Protein AF-A0A6V7JAL9-F1 (afdb_monomer)

Foldseek 3Di:
DDDDDDPDPPPPPDPCPVALQVLLQVVCVVVVWDGKDKDWPDWDDDPVQIKTWIWIDTDPDIFIAMDPDPVRRVRRNSNVVSVVVVCVVPVPDDDDD

Organism: NCBI:txid1563983

Mean predicted aligned error: 10.1 Å

pLDDT: mean 79.7, std 18.12, range [42.16, 96.0]

Secondary structure (DSSP, 8-state):
-----------------S-HHHHHHHHHHHTTPPPPEEEEEEEES-TTS-EEEEEEEETTEEEEEEESSHHHHHHHHHHHHHHHHHHTT-TT-----

Radius of gyration: 15.62 Å; Cα contacts (8 Å, |Δi|>4): 135; chains: 1; bounding box: 37×25×46 Å

Solvent-accessible surface area (backbone atoms only — not comparable to full-atom values): 5775 Å² total; per-residue (Å²): 136,86,83,82,80,84,79,76,80,78,68,72,88,66,74,82,60,92,48,29,54,56,55,35,45,52,50,24,56,77,68,74,44,64,72,73,42,76,45,80,79,49,74,48,72,51,94,91,59,33,35,23,35,20,36,26,36,41,91,91,50,73,29,77,8,57,26,81,37,67,68,48,2,45,41,42,6,25,39,54,38,40,50,52,53,46,46,73,71,43,81,84,64,89,79,92,130

InterPro domains:
  IPR014720 Double-stranded RNA-binding domain [PF00035] (20-85)
  IPR014720 Double-stranded RNA-binding domain [PS50137] (19-87)
  IPR014720 Double-stranded RNA-binding domain [SM00358] (20-86)
  IPR051247 RISC Loading Complex Component [PTHR46205] (9-87)

Structure (mmCIF, N/CA/C/O backbone):
data_AF-A0A6V7JAL9-F1
#
_entry.id   AF-A0A6V7JAL9-F1
#
loop_
_atom_site.group_PDB
_atom_site.id
_atom_site.type_symbol
_atom_site.label_atom_id
_atom_site.label_alt_id
_atom_site.label_comp_id
_atom_site.label_asym_id
_atom_site.label_entity_id
_atom_site.label_seq_id
_atom_site.pdbx_PDB_ins_code
_atom_site.Cartn_x
_atom_site.Cartn_y
_atom_site.Cartn_z
_atom_site.occupancy
_atom_site.B_iso_or_equiv
_atom_site.auth_seq_id
_atom_site.auth_comp_id
_atom_site.auth_asym_id
_atom_site.auth_atom_id
_atom_site.pdbx_PDB_model_num
ATOM 1 N N . THR A 1 1 ? -21.153 -12.995 32.610 1.00 42.66 1 THR A N 1
ATOM 2 C CA . THR A 1 1 ? -20.847 -13.729 31.363 1.00 42.66 1 THR A CA 1
ATOM 3 C C . THR A 1 1 ? -19.337 -13.768 31.204 1.00 42.66 1 THR A C 1
ATOM 5 O O . THR A 1 1 ? -18.755 -12.710 30.998 1.00 42.66 1 THR A O 1
ATOM 8 N N . PRO A 1 2 ? -18.662 -14.906 31.445 1.00 52.12 2 PRO A N 1
ATOM 9 C CA . PRO A 1 2 ? -17.205 -14.926 31.465 1.00 52.12 2 PRO A CA 1
ATOM 10 C C . PRO A 1 2 ? -16.615 -15.182 30.069 1.00 52.12 2 PRO A C 1
ATOM 12 O O . PRO A 1 2 ? -17.061 -16.083 29.369 1.00 52.12 2 PRO A O 1
ATOM 15 N N . ASN A 1 3 ? -15.569 -14.410 29.760 1.00 43.38 3 ASN A N 1
ATOM 16 C CA . ASN A 1 3 ? -14.472 -14.675 28.821 1.00 43.38 3 ASN A CA 1
ATOM 17 C C . ASN A 1 3 ? -14.790 -14.823 27.322 1.00 43.38 3 ASN A C 1
ATOM 19 O O . ASN A 1 3 ? -15.164 -15.891 26.848 1.00 43.38 3 ASN A O 1
ATOM 23 N N . MET A 1 4 ? -14.487 -13.768 26.557 1.00 51.50 4 MET A N 1
ATOM 24 C CA . MET A 1 4 ? -14.072 -13.907 25.158 1.00 51.50 4 MET A CA 1
ATOM 25 C C . MET A 1 4 ? -12.544 -14.063 25.114 1.00 51.50 4 MET A C 1
ATOM 27 O O . MET A 1 4 ? -11.858 -13.356 25.854 1.00 51.50 4 MET A O 1
ATOM 31 N N . PRO A 1 5 ? -12.012 -14.996 24.307 1.00 47.88 5 PRO A N 1
ATOM 32 C CA . PRO A 1 5 ? -10.586 -15.276 24.256 1.00 47.88 5 PRO A CA 1
ATOM 33 C C . PRO A 1 5 ? -9.820 -14.099 23.644 1.00 47.88 5 PRO A C 1
ATOM 35 O O . PRO A 1 5 ? -10.260 -13.492 22.668 1.00 47.88 5 PRO A O 1
ATOM 38 N N . ASP A 1 6 ? -8.667 -13.819 24.244 1.00 46.06 6 ASP A N 1
ATOM 39 C CA . ASP A 1 6 ? -7.608 -12.948 23.746 1.00 46.06 6 ASP A CA 1
ATOM 40 C C . ASP A 1 6 ? -7.271 -13.350 22.300 1.00 46.06 6 ASP A C 1
ATOM 42 O O . ASP A 1 6 ? -6.664 -14.395 22.051 1.00 46.06 6 ASP A O 1
ATOM 46 N N . VAL A 1 7 ? -7.748 -12.572 21.321 1.00 51.72 7 VAL A N 1
ATOM 47 C CA . VAL A 1 7 ? -7.347 -12.749 19.923 1.00 51.72 7 VAL A CA 1
ATOM 48 C C . VAL A 1 7 ? -5.917 -12.249 19.819 1.00 51.72 7 VAL A C 1
ATOM 50 O O . VAL A 1 7 ? -5.642 -11.059 19.648 1.00 51.72 7 VAL A O 1
ATOM 53 N N . GLN A 1 8 ? -5.028 -13.227 19.964 1.00 44.25 8 GLN A N 1
ATOM 54 C CA . GLN A 1 8 ? -3.603 -13.193 19.703 1.00 44.25 8 GLN A CA 1
ATOM 55 C C . GLN A 1 8 ? -3.315 -12.287 18.505 1.00 44.25 8 GLN A C 1
ATOM 57 O O . GLN A 1 8 ? -3.482 -12.659 17.342 1.00 44.25 8 GLN A O 1
ATOM 62 N N . SER A 1 9 ? -2.848 -11.075 18.793 1.00 42.16 9 SER A N 1
ATOM 63 C CA . SER A 1 9 ? -2.183 -10.240 17.803 1.00 42.16 9 SER A CA 1
ATOM 64 C C . SER A 1 9 ? -0.800 -10.833 17.557 1.00 42.16 9 SER A C 1
ATOM 66 O O . SER A 1 9 ? 0.206 -10.299 18.010 1.00 42.16 9 SER A O 1
ATOM 68 N N . ASN A 1 10 ? -0.766 -11.951 16.829 1.00 46.75 10 ASN A N 1
ATOM 69 C CA . ASN A 1 10 ? 0.438 -12.514 16.236 1.00 46.75 10 ASN A CA 1
ATOM 70 C C . ASN A 1 10 ? 0.842 -11.625 15.047 1.00 46.75 10 ASN A C 1
ATOM 72 O O . ASN A 1 10 ? 0.719 -11.998 13.883 1.00 46.75 10 ASN A O 1
ATOM 76 N N . TYR A 1 11 ? 1.234 -10.384 15.336 1.00 49.28 11 TYR A N 1
ATOM 77 C CA . TYR A 1 11 ? 1.982 -9.577 14.385 1.00 49.28 11 TYR A CA 1
ATOM 78 C C . TYR A 1 11 ? 3.406 -10.095 14.472 1.00 49.28 11 TYR A C 1
ATOM 80 O O . TYR A 1 11 ? 4.149 -9.690 15.363 1.00 49.28 11 TYR A O 1
ATOM 88 N N . GLY A 1 12 ? 3.739 -11.033 13.580 1.00 43.75 12 GLY A N 1
ATOM 89 C CA . GLY A 1 12 ? 5.117 -11.433 13.347 1.00 43.75 12 GLY A CA 1
ATOM 90 C C . GLY A 1 12 ? 5.992 -10.187 13.306 1.00 43.75 12 GLY A C 1
ATOM 91 O O . GLY A 1 12 ? 5.607 -9.172 12.714 1.00 43.75 12 GLY A O 1
ATOM 92 N N . GLU A 1 13 ? 7.106 -10.253 14.026 1.00 47.81 13 GLU A N 1
ATOM 93 C CA . GLU A 1 13 ? 8.139 -9.229 14.120 1.00 47.81 13 GLU A CA 1
ATOM 94 C C . GLU A 1 13 ? 8.755 -8.986 12.740 1.00 47.81 13 GLU A C 1
ATOM 96 O O . GLU A 1 13 ? 9.863 -9.401 12.416 1.00 47.81 13 GLU A O 1
ATOM 101 N N . GLU A 1 14 ? 8.001 -8.323 11.874 1.00 52.06 14 GLU A N 1
ATOM 102 C CA . GLU A 1 14 ? 8.454 -7.988 10.546 1.00 52.06 14 GLU A CA 1
ATOM 103 C C . GLU A 1 14 ? 9.346 -6.760 10.686 1.00 52.06 14 GLU A C 1
ATOM 105 O O . GLU A 1 14 ? 8.875 -5.682 11.072 1.00 52.06 14 GLU A O 1
ATOM 110 N N . LYS A 1 15 ? 10.653 -6.979 10.455 1.00 50.25 15 LYS A N 1
ATOM 111 C CA . LYS A 1 15 ? 11.738 -5.985 10.455 1.00 50.25 15 LYS A CA 1
ATOM 112 C C . LYS A 1 15 ? 11.175 -4.598 10.193 1.00 50.25 15 LYS A C 1
ATOM 114 O O . LYS A 1 15 ? 10.602 -4.366 9.132 1.00 50.25 15 LYS A O 1
ATOM 119 N N . ILE A 1 16 ? 11.341 -3.686 11.153 1.00 55.34 16 ILE A N 1
ATOM 120 C CA . ILE A 1 16 ? 10.837 -2.313 11.068 1.00 55.34 16 ILE A CA 1
ATOM 121 C C . ILE A 1 16 ? 11.478 -1.642 9.848 1.00 55.34 16 ILE A C 1
ATOM 123 O O . ILE A 1 16 ? 12.529 -1.007 9.937 1.00 55.34 16 ILE A O 1
ATOM 127 N N . ILE A 1 17 ? 10.837 -1.762 8.686 1.00 59.50 17 ILE A N 1
ATOM 128 C CA . ILE A 1 17 ? 11.144 -0.923 7.545 1.00 59.50 17 ILE A CA 1
ATOM 129 C C . ILE A 1 17 ? 10.715 0.464 8.008 1.00 59.50 17 ILE A C 1
ATOM 131 O O . ILE A 1 17 ? 9.532 0.730 8.229 1.00 59.50 17 ILE A O 1
ATOM 135 N N . ASN A 1 18 ? 11.682 1.354 8.233 1.00 69.81 18 ASN A N 1
ATOM 136 C CA . ASN A 1 18 ? 11.398 2.699 8.738 1.00 69.81 18 ASN A CA 1
ATOM 137 C C . ASN A 1 18 ? 10.426 3.454 7.802 1.00 69.81 18 ASN A C 1
ATOM 139 O O . ASN A 1 18 ? 9.683 4.333 8.243 1.00 69.81 18 ASN A O 1
ATOM 143 N N . ASN A 1 19 ? 10.364 3.059 6.520 1.00 86.12 19 ASN A N 1
ATOM 144 C CA . ASN A 1 19 ? 9.451 3.614 5.526 1.00 86.12 19 ASN A CA 1
ATOM 145 C C . ASN A 1 19 ? 9.099 2.634 4.374 1.00 86.12 19 ASN A C 1
ATOM 147 O O . ASN A 1 19 ? 9.587 2.814 3.259 1.00 86.12 19 ASN A O 1
ATOM 151 N N . PRO A 1 20 ? 8.212 1.637 4.566 1.00 86.88 20 PRO A N 1
ATOM 152 C CA . PRO A 1 20 ? 7.897 0.662 3.514 1.00 86.88 20 PRO A CA 1
ATOM 153 C C . PRO A 1 20 ? 7.155 1.288 2.331 1.00 86.88 20 PRO A C 1
ATOM 155 O O . PRO A 1 20 ? 7.228 0.786 1.217 1.00 86.88 20 PRO A O 1
ATOM 158 N N . ILE A 1 21 ? 6.471 2.417 2.549 1.00 89.94 21 ILE A N 1
ATOM 159 C CA . ILE A 1 21 ? 5.816 3.170 1.474 1.00 89.94 21 ILE A CA 1
ATOM 160 C C . ILE A 1 21 ? 6.872 3.779 0.543 1.00 89.94 21 ILE A C 1
ATOM 162 O O . ILE A 1 21 ? 6.746 3.651 -0.672 1.00 89.94 21 ILE A O 1
ATOM 166 N N . GLY A 1 22 ? 7.906 4.412 1.108 1.00 92.00 22 GLY A N 1
ATOM 167 C CA . GLY A 1 22 ? 9.020 4.965 0.335 1.00 92.00 22 GLY A CA 1
ATOM 168 C C . GLY A 1 22 ? 9.818 3.878 -0.375 1.00 92.00 22 GLY A C 1
ATOM 169 O O . GLY A 1 22 ? 10.002 3.966 -1.582 1.00 92.00 22 GLY A O 1
ATOM 170 N N . SER A 1 23 ? 10.182 2.804 0.332 1.00 90.88 23 SER A N 1
ATOM 171 C CA . SER A 1 23 ? 10.920 1.680 -0.261 1.00 90.88 23 SER A CA 1
ATOM 172 C C . SER A 1 23 ? 10.158 1.017 -1.415 1.00 90.88 23 SER A C 1
ATOM 174 O O . SER A 1 23 ? 10.756 0.677 -2.435 1.00 90.88 23 SER A O 1
ATOM 176 N N . LEU A 1 24 ? 8.831 0.875 -1.299 1.00 91.12 24 LEU A N 1
ATOM 177 C CA . LEU A 1 24 ? 7.982 0.404 -2.397 1.00 91.12 24 LEU A CA 1
ATOM 178 C C . LEU A 1 24 ? 7.975 1.361 -3.583 1.00 91.12 24 LEU A C 1
ATOM 180 O O . LEU A 1 24 ? 8.075 0.921 -4.728 1.00 91.12 24 LEU A O 1
ATOM 184 N N . GLN A 1 25 ? 7.861 2.660 -3.324 1.00 92.62 25 GLN A N 1
ATOM 185 C CA . GLN A 1 25 ? 7.863 3.662 -4.378 1.00 92.62 25 GLN A CA 1
ATOM 186 C C . GLN A 1 25 ? 9.200 3.689 -5.129 1.00 92.62 25 GLN A C 1
ATOM 188 O O . GLN A 1 25 ? 9.196 3.646 -6.357 1.00 92.62 25 GLN A O 1
ATOM 193 N N . GLU A 1 26 ? 10.324 3.699 -4.414 1.00 92.25 26 GLU A N 1
ATOM 194 C CA . GLU A 1 26 ? 11.668 3.662 -4.999 1.00 92.25 26 GLU A CA 1
ATOM 195 C C . GLU A 1 26 ? 11.887 2.402 -5.838 1.00 92.25 26 GLU A C 1
ATOM 197 O O . GLU A 1 26 ? 12.372 2.495 -6.963 1.00 92.25 26 GLU A O 1
ATOM 202 N N . MET A 1 27 ? 11.459 1.235 -5.345 1.00 89.62 27 MET A N 1
ATOM 203 C CA . MET A 1 27 ? 11.508 -0.011 -6.111 1.00 89.62 27 MET A CA 1
ATOM 204 C C . MET A 1 27 ? 10.714 0.092 -7.414 1.00 89.62 27 MET A C 1
ATOM 206 O O . MET A 1 27 ? 11.225 -0.281 -8.471 1.00 89.62 27 MET A O 1
ATOM 210 N N . CYS A 1 28 ? 9.478 0.600 -7.354 1.00 91.88 28 CYS A N 1
ATOM 211 C CA . CYS A 1 28 ? 8.651 0.760 -8.547 1.00 91.88 28 CYS A CA 1
ATOM 212 C C . CYS A 1 28 ? 9.322 1.709 -9.548 1.00 91.88 28 CYS A C 1
ATOM 214 O O . CYS A 1 28 ? 9.393 1.398 -10.732 1.00 91.88 28 CYS A O 1
ATOM 216 N N . MET A 1 29 ? 9.874 2.828 -9.072 1.00 92.94 29 MET A N 1
ATOM 217 C CA . MET A 1 29 ? 10.581 3.793 -9.915 1.00 92.94 29 MET A CA 1
ATOM 218 C C . MET A 1 29 ? 11.838 3.191 -10.553 1.00 92.94 29 MET A C 1
ATOM 220 O O . MET A 1 29 ? 12.011 3.291 -11.763 1.00 92.94 29 MET A O 1
ATOM 224 N N . SER A 1 30 ? 12.683 2.520 -9.766 1.00 91.62 30 SER A N 1
ATOM 225 C CA . SER A 1 30 ? 13.919 1.884 -10.238 1.00 91.62 30 SER A CA 1
ATOM 226 C C . SER A 1 30 ? 13.653 0.812 -11.301 1.00 91.62 30 SER A C 1
ATOM 228 O O . SER A 1 30 ? 14.405 0.685 -12.266 1.00 91.62 30 SER A O 1
ATOM 230 N N . ARG A 1 31 ? 12.541 0.079 -11.172 1.00 89.06 31 ARG A N 1
ATOM 231 C CA . ARG A 1 31 ? 12.131 -0.980 -12.105 1.00 89.06 31 ARG A CA 1
ATOM 232 C C . ARG A 1 31 ? 11.252 -0.487 -13.261 1.00 89.06 31 ARG A C 1
ATOM 234 O O . ARG A 1 31 ? 10.789 -1.309 -14.046 1.00 89.06 31 ARG A O 1
ATOM 241 N N . HIS A 1 32 ? 11.029 0.825 -13.389 1.00 92.44 32 HIS A N 1
ATOM 242 C CA . HIS A 1 32 ? 10.130 1.430 -14.386 1.00 92.44 32 HIS A CA 1
ATOM 243 C C . HIS A 1 32 ? 8.692 0.878 -14.330 1.00 92.44 32 HIS A C 1
ATOM 245 O O . HIS A 1 32 ? 8.001 0.750 -15.341 1.00 92.44 32 HIS A O 1
ATOM 251 N N . TRP A 1 33 ? 8.234 0.531 -13.132 1.00 92.81 33 TRP A N 1
ATOM 252 C CA . TRP A 1 33 ? 6.886 0.049 -12.871 1.00 92.81 33 TRP A CA 1
ATOM 253 C C . TRP A 1 33 ? 5.924 1.203 -12.571 1.00 92.81 33 TRP A C 1
ATOM 255 O O . TRP A 1 33 ? 6.341 2.267 -12.103 1.00 92.81 33 TRP A O 1
ATOM 265 N N . PRO A 1 34 ? 4.613 1.007 -12.803 1.00 93.50 34 PRO A N 1
ATOM 266 C CA . PRO A 1 34 ? 3.612 1.976 -12.396 1.00 93.50 34 PRO A CA 1
ATOM 267 C C . PRO A 1 34 ? 3.650 2.190 -10.874 1.00 93.50 34 PRO A C 1
ATOM 269 O O . PRO A 1 34 ? 3.914 1.249 -10.119 1.00 93.50 34 PRO A O 1
ATOM 272 N N . PRO A 1 35 ? 3.345 3.410 -10.405 1.00 91.25 35 PRO A N 1
ATOM 273 C CA . PRO A 1 35 ? 3.371 3.722 -8.984 1.00 91.25 35 PRO A CA 1
ATOM 274 C C . PRO A 1 35 ? 2.322 2.908 -8.203 1.00 91.25 35 PRO A C 1
ATOM 276 O O . PRO A 1 35 ? 1.238 2.630 -8.733 1.00 91.25 35 PRO A O 1
ATOM 279 N N . PRO A 1 36 ? 2.595 2.575 -6.926 1.00 93.81 36 PRO A N 1
ATOM 280 C CA . PRO A 1 36 ? 1.665 1.833 -6.083 1.00 93.81 36 PRO A CA 1
ATOM 281 C C . PRO A 1 36 ? 0.374 2.613 -5.844 1.00 93.81 36 PRO A C 1
ATOM 283 O O . PRO A 1 36 ? 0.382 3.733 -5.326 1.00 93.81 36 PRO A O 1
ATOM 286 N N . LYS A 1 37 ? -0.758 1.992 -6.182 1.00 94.94 37 LYS A N 1
ATOM 287 C CA . LYS A 1 37 ? -2.095 2.533 -5.918 1.00 94.94 37 LYS A CA 1
ATOM 288 C C . LYS A 1 37 ? -2.609 2.005 -4.591 1.00 94.94 37 LYS A C 1
ATOM 290 O O . LYS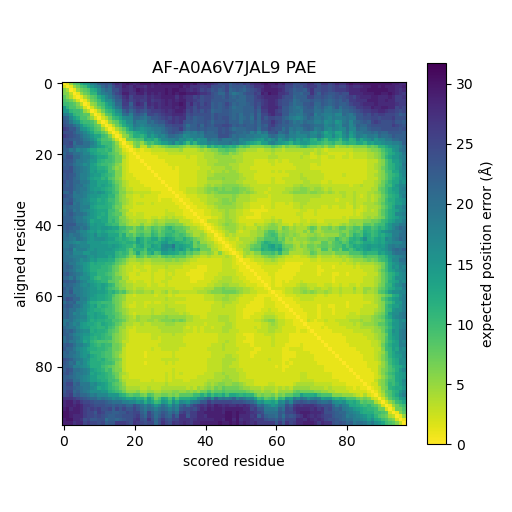 A 1 37 ? -2.545 0.806 -4.340 1.00 94.94 37 LYS A O 1
ATOM 295 N N . TYR A 1 38 ? -3.136 2.899 -3.760 1.00 94.06 38 TYR A N 1
ATOM 296 C CA . TY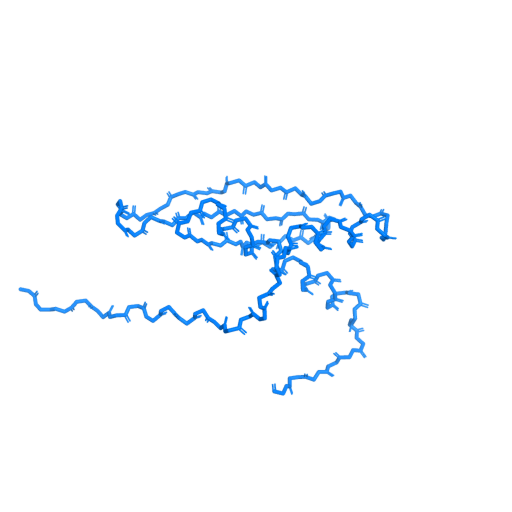R A 1 38 ? -3.717 2.543 -2.470 1.00 94.06 38 TYR A CA 1
ATOM 297 C C . TYR A 1 38 ? -5.205 2.854 -2.466 1.00 94.06 38 TYR A C 1
ATOM 299 O O . TYR A 1 38 ? -5.592 4.002 -2.684 1.00 94.06 38 TYR A O 1
ATOM 307 N N . THR A 1 39 ? -6.016 1.852 -2.157 1.00 94.81 39 THR A N 1
ATOM 308 C CA . THR A 1 39 ? -7.472 1.973 -2.090 1.00 94.81 39 THR A CA 1
ATOM 309 C C . THR A 1 39 ? -7.952 1.513 -0.726 1.00 94.81 39 THR A C 1
ATOM 311 O O . THR A 1 39 ? -7.468 0.522 -0.186 1.00 94.81 39 THR A O 1
ATOM 314 N N . MET A 1 40 ? -8.891 2.249 -0.142 1.00 92.50 40 MET A N 1
ATOM 315 C CA . MET A 1 40 ? -9.514 1.867 1.117 1.00 92.50 40 MET A CA 1
ATOM 316 C C . MET A 1 40 ? -10.671 0.919 0.830 1.00 92.50 40 MET A C 1
ATOM 318 O O . MET A 1 40 ? -11.629 1.326 0.183 1.00 92.50 40 MET A O 1
ATOM 322 N N . GLU A 1 41 ? -10.561 -0.333 1.278 1.00 92.19 41 GLU A N 1
ATOM 323 C CA . GLU A 1 41 ? -11.619 -1.331 1.068 1.00 92.19 41 GLU A CA 1
ATOM 324 C C . GLU A 1 41 ? -12.688 -1.264 2.156 1.00 92.19 41 GLU A C 1
ATOM 326 O O . GLU A 1 41 ? -13.863 -1.475 1.879 1.00 92.19 41 GLU A O 1
ATOM 331 N N . GLY A 1 42 ? -12.306 -0.935 3.392 1.00 84.56 42 GLY A N 1
ATOM 332 C CA . GLY A 1 42 ? -13.281 -0.871 4.469 1.00 84.56 42 GLY A CA 1
ATOM 333 C C . GLY A 1 42 ? -12.724 -0.452 5.818 1.00 84.56 42 GLY A C 1
ATOM 334 O O . GLY A 1 42 ? -11.513 -0.417 6.056 1.00 84.56 42 GLY A O 1
ATOM 335 N N . GLU A 1 43 ? -13.662 -0.133 6.697 1.00 89.31 43 GLU A N 1
ATOM 336 C CA . GLU A 1 43 ? -13.495 0.152 8.117 1.00 89.31 43 GLU A CA 1
ATOM 337 C C . GLU A 1 43 ? -14.477 -0.755 8.859 1.00 89.31 43 GLU A C 1
ATOM 339 O O . GLU A 1 43 ? -15.662 -0.774 8.534 1.00 89.31 43 GLU A O 1
ATOM 344 N N . ALA A 1 44 ? -13.980 -1.537 9.811 1.00 86.12 44 ALA A N 1
ATOM 345 C CA . ALA A 1 44 ? -14.779 -2.468 10.598 1.00 86.12 44 ALA A CA 1
ATOM 346 C C . ALA A 1 44 ? -14.359 -2.420 12.073 1.00 86.12 44 ALA A C 1
ATOM 348 O O . ALA A 1 44 ? -13.291 -1.907 12.403 1.00 86.12 44 ALA A O 1
ATOM 349 N N . GLY A 1 45 ? -15.185 -2.978 12.955 1.00 83.12 45 GLY A N 1
ATOM 350 C CA . GLY A 1 45 ? -14.891 -3.093 14.384 1.00 83.12 45 GLY A CA 1
ATOM 351 C C . GLY A 1 45 ? -15.465 -1.965 15.243 1.00 83.12 45 GLY A C 1
ATOM 352 O O . GLY A 1 45 ? -15.993 -0.966 14.751 1.00 83.12 45 GLY A O 1
ATOM 353 N N . LEU A 1 46 ? -15.386 -2.161 16.558 1.00 83.81 46 LEU A N 1
ATOM 354 C CA . LEU A 1 46 ? -15.875 -1.213 17.557 1.00 83.81 46 LEU A CA 1
ATOM 355 C C . LEU A 1 46 ? -14.978 0.035 17.616 1.00 83.81 46 LEU A C 1
ATOM 357 O O . LEU A 1 46 ? -13.820 -0.025 17.208 1.00 83.81 46 LEU A O 1
ATOM 361 N N . PRO A 1 47 ? -15.442 1.167 18.181 1.00 79.12 47 PRO A N 1
ATOM 362 C CA . PRO A 1 47 ? -14.634 2.386 18.288 1.00 79.12 47 PRO A CA 1
ATOM 363 C C . PRO A 1 47 ? -13.251 2.182 18.936 1.00 79.12 47 PRO A C 1
ATOM 365 O O . P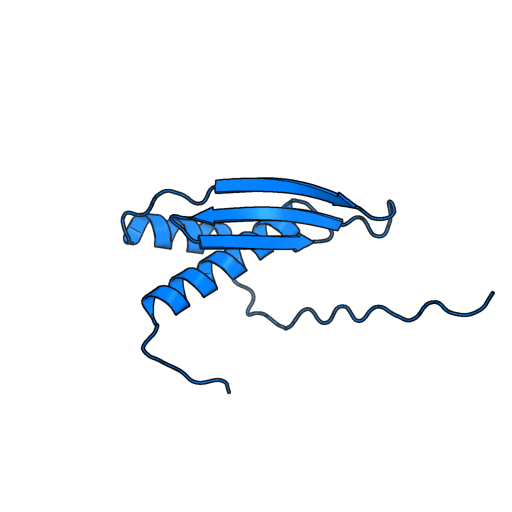RO A 1 47 ? -12.301 2.872 18.576 1.00 79.12 47 PRO A O 1
ATOM 368 N N . HIS A 1 48 ? -13.133 1.221 19.858 1.00 79.25 48 HIS A N 1
ATOM 369 C CA . HIS A 1 48 ? -11.893 0.861 20.557 1.00 79.25 48 HIS A CA 1
ATOM 370 C C . HIS A 1 48 ? -11.075 -0.247 19.860 1.00 79.25 48 HIS A C 1
ATOM 372 O O . HIS A 1 48 ? -9.907 -0.436 20.187 1.00 79.25 48 HIS A O 1
ATOM 378 N N . GLU A 1 49 ? -11.646 -0.927 18.863 1.00 83.06 49 GLU A N 1
ATOM 379 C CA . GLU A 1 49 ? -11.031 -2.028 18.095 1.00 83.06 49 GLU A CA 1
ATOM 380 C C . GLU A 1 49 ? -11.086 -1.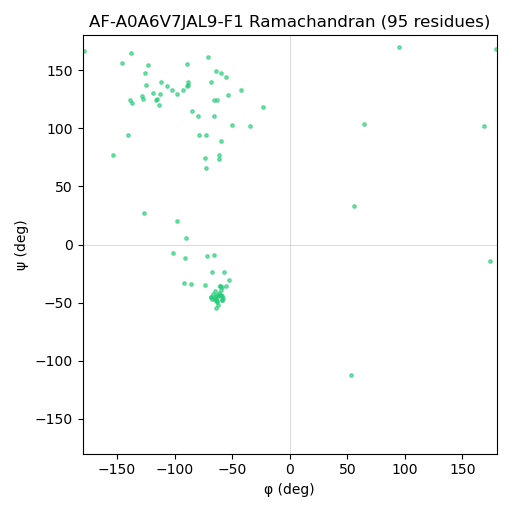764 16.590 1.00 83.06 49 GLU A C 1
ATOM 382 O O . GLU A 1 49 ? -11.135 -2.671 15.759 1.00 83.06 49 GLU A O 1
ATOM 387 N N . ARG A 1 50 ? -11.121 -0.486 16.220 1.00 84.88 50 ARG A N 1
ATOM 388 C CA . ARG A 1 50 ? -11.396 -0.106 14.847 1.00 84.88 50 ARG A CA 1
ATOM 389 C C . ARG A 1 50 ? -10.277 -0.563 13.927 1.00 84.88 50 ARG A C 1
ATOM 391 O O . ARG A 1 50 ? -9.120 -0.184 14.101 1.00 84.88 50 ARG A O 1
ATOM 398 N N . GLN A 1 51 ? -10.646 -1.324 12.914 1.00 90.81 51 GLN A N 1
ATOM 399 C CA . GLN A 1 51 ? -9.753 -1.898 11.934 1.00 90.81 51 GLN A CA 1
ATOM 400 C C . GLN A 1 51 ? -9.997 -1.264 10.573 1.00 90.81 51 GLN A C 1
ATOM 402 O O . GLN A 1 51 ? -11.116 -1.194 10.070 1.00 90.81 51 GLN A O 1
ATOM 407 N N . PHE A 1 52 ? -8.913 -0.813 9.960 1.00 90.69 52 PHE A N 1
ATOM 408 C CA . PHE A 1 52 ? -8.907 -0.260 8.619 1.00 90.69 52 PHE A CA 1
ATOM 409 C C . PHE A 1 52 ? -8.265 -1.249 7.669 1.00 90.69 52 PHE A C 1
ATOM 411 O O . PHE A 1 52 ? -7.201 -1.779 7.978 1.00 90.69 52 PHE A O 1
ATOM 418 N N . THR A 1 53 ? -8.872 -1.432 6.503 1.00 93.12 53 THR A N 1
ATOM 419 C CA . THR A 1 53 ? -8.358 -2.289 5.435 1.00 93.12 53 THR A CA 1
ATOM 420 C C . THR A 1 53 ? -7.975 -1.421 4.241 1.00 93.12 53 THR A C 1
ATOM 422 O O . THR A 1 53 ? -8.803 -0.698 3.679 1.00 93.12 53 THR A O 1
ATOM 425 N N . ILE A 1 54 ? -6.699 -1.474 3.866 1.00 95.19 54 ILE A N 1
ATOM 426 C CA . ILE A 1 54 ? -6.122 -0.778 2.718 1.00 95.19 54 ILE A CA 1
ATOM 427 C C . ILE A 1 54 ? -5.558 -1.818 1.757 1.00 95.19 54 ILE A C 1
ATOM 429 O O . ILE A 1 54 ? -4.767 -2.676 2.135 1.00 95.19 54 ILE A O 1
ATOM 433 N N . VAL A 1 55 ? -5.916 -1.691 0.491 1.00 96.00 55 VAL A N 1
ATOM 434 C CA . VAL A 1 55 ? -5.374 -2.482 -0.606 1.00 96.00 55 VAL A CA 1
ATOM 435 C C . VAL A 1 55 ? -4.279 -1.678 -1.286 1.00 96.00 55 VAL A C 1
ATOM 437 O O . VAL A 1 55 ? -4.497 -0.525 -1.650 1.00 96.00 55 VAL A O 1
ATOM 440 N N . CYS A 1 56 ? -3.115 -2.285 -1.484 1.00 95.44 56 CYS A N 1
ATOM 441 C CA . CYS A 1 56 ? -2.070 -1.797 -2.370 1.00 95.44 56 CYS A CA 1
ATOM 442 C C . CYS A 1 56 ? -2.099 -2.606 -3.671 1.00 95.44 56 CYS A C 1
ATOM 444 O O . CYS A 1 56 ? -2.191 -3.830 -3.636 1.00 95.44 56 CYS A O 1
ATOM 446 N N . SER A 1 57 ? -2.044 -1.940 -4.821 1.00 95.38 57 SER A N 1
ATOM 447 C CA . SER A 1 57 ? -1.985 -2.578 -6.140 1.00 95.38 57 SER A CA 1
ATOM 448 C C . SER A 1 57 ? -0.822 -2.013 -6.949 1.00 95.38 57 SER A C 1
ATOM 450 O 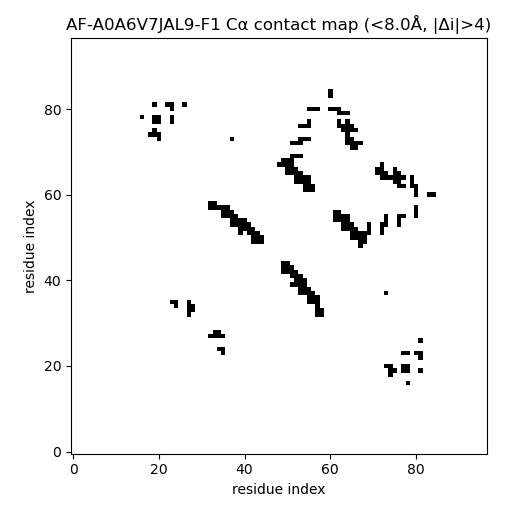O . SER A 1 57 ? -0.704 -0.793 -7.095 1.00 95.38 57 SER A O 1
ATOM 452 N N . VAL A 1 58 ? 0.022 -2.902 -7.473 1.00 93.12 58 VAL A N 1
ATOM 453 C CA . VAL A 1 58 ? 1.185 -2.589 -8.317 1.00 93.12 58 VAL A CA 1
ATOM 454 C C . VAL A 1 58 ? 1.228 -3.609 -9.446 1.00 93.12 58 VAL A C 1
ATOM 456 O O . VAL A 1 58 ? 1.278 -4.807 -9.185 1.00 93.12 58 VAL A O 1
ATOM 459 N N . LEU A 1 59 ? 1.246 -3.156 -10.704 1.00 89.75 59 LEU A N 1
ATOM 460 C CA . LEU A 1 59 ? 1.214 -4.042 -11.878 1.00 89.75 59 LEU A CA 1
ATOM 461 C C . LEU A 1 59 ? 0.033 -5.037 -11.819 1.00 89.75 59 LEU A C 1
ATOM 463 O O . LEU A 1 59 ? -1.121 -4.628 -11.912 1.00 89.75 59 LEU A O 1
ATOM 467 N N . LYS A 1 60 ? 0.345 -6.331 -11.665 1.00 90.56 60 LYS A N 1
ATOM 468 C CA . LYS A 1 60 ? -0.578 -7.462 -11.498 1.00 90.56 60 LYS A CA 1
ATOM 469 C C . LYS A 1 60 ? -0.704 -7.925 -10.043 1.00 90.56 60 LYS A C 1
ATOM 471 O O . LYS A 1 60 ? -1.539 -8.772 -9.746 1.00 90.56 60 LYS A O 1
ATOM 476 N N . TYR A 1 61 ? 0.120 -7.387 -9.148 1.00 91.38 61 TYR A N 1
ATOM 477 C CA . TYR A 1 61 ? 0.136 -7.749 -7.740 1.00 91.38 61 TYR A CA 1
ATOM 478 C C . TYR A 1 61 ? -0.857 -6.885 -6.975 1.00 91.38 61 TYR A C 1
ATOM 480 O O . TYR A 1 61 ? -0.977 -5.672 -7.188 1.00 91.38 61 TYR A O 1
ATOM 488 N N . ARG A 1 62 ? -1.550 -7.520 -6.035 1.00 93.75 62 ARG A N 1
ATOM 489 C CA . ARG A 1 62 ? -2.492 -6.869 -5.133 1.00 93.75 62 ARG A CA 1
ATOM 490 C C . ARG A 1 62 ? -2.283 -7.425 -3.737 1.00 93.75 62 ARG A C 1
ATOM 492 O O . ARG A 1 62 ? -2.443 -8.618 -3.544 1.00 93.75 62 ARG A O 1
ATOM 499 N N . GLN A 1 63 ? -1.981 -6.548 -2.785 1.00 94.56 63 GLN A N 1
ATOM 500 C CA . GLN A 1 63 ? -1.757 -6.909 -1.388 1.00 94.56 63 GLN A CA 1
ATOM 501 C C . GLN A 1 63 ? -2.657 -6.107 -0.462 1.00 94.56 63 GLN A C 1
ATOM 503 O O . GLN A 1 63 ? -2.979 -4.949 -0.727 1.00 94.56 63 GLN A O 1
ATOM 508 N N . VAL A 1 64 ? -3.055 -6.726 0.646 1.00 94.38 64 VAL A N 1
ATOM 509 C CA . VAL A 1 64 ? -3.980 -6.136 1.616 1.00 94.38 64 VAL A CA 1
ATOM 510 C C . VAL A 1 64 ? -3.278 -5.936 2.954 1.00 94.38 64 VAL A C 1
ATOM 512 O O . VAL A 1 64 ? -2.729 -6.870 3.546 1.00 94.38 64 VAL A O 1
ATOM 515 N N . GLY A 1 65 ? -3.307 -4.697 3.432 1.00 93.06 65 GLY A N 1
ATOM 516 C CA . GLY A 1 65 ? -2.836 -4.303 4.749 1.00 93.06 65 GLY A CA 1
ATOM 517 C C . GLY A 1 65 ? -3.985 -3.879 5.645 1.00 93.06 65 GLY A C 1
ATOM 518 O O . GLY A 1 65 ? -4.908 -3.180 5.223 1.00 93.06 65 GLY A O 1
ATOM 519 N N . GLN A 1 66 ? -3.903 -4.285 6.901 1.00 93.00 66 GLN A N 1
ATOM 520 C CA . GLN A 1 66 ? -4.865 -3.978 7.938 1.00 93.00 66 GLN A CA 1
ATOM 521 C C . GLN A 1 66 ? -4.179 -3.286 9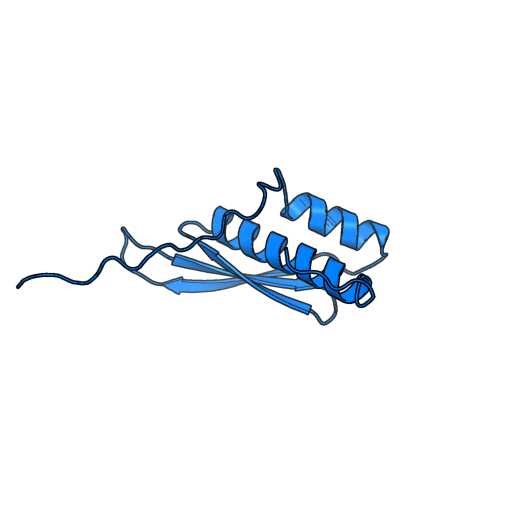.113 1.00 93.00 66 GLN A C 1
ATOM 523 O O . GLN A 1 66 ? -2.974 -3.402 9.328 1.00 93.00 66 GLN A O 1
ATOM 528 N N . GLY A 1 67 ? -4.936 -2.501 9.871 1.00 90.06 67 GLY A N 1
ATOM 529 C CA . GLY A 1 67 ? -4.401 -1.905 11.086 1.00 90.06 67 GLY A CA 1
ATOM 530 C C . GLY A 1 67 ? -5.388 -1.027 11.832 1.00 90.06 67 GLY A C 1
ATOM 531 O O . GLY A 1 67 ? -6.413 -0.618 11.296 1.00 90.06 67 GLY A O 1
ATOM 532 N N . LYS A 1 68 ? -5.016 -0.668 13.064 1.00 86.88 68 LYS A N 1
ATOM 533 C CA . LYS A 1 68 ? -5.804 0.187 13.973 1.00 86.88 68 LYS A CA 1
ATOM 534 C C . LYS A 1 68 ? -5.969 1.637 13.490 1.00 86.88 68 LYS A C 1
ATOM 536 O O . LYS A 1 68 ? -6.701 2.435 14.064 1.00 86.88 68 LYS A O 1
ATOM 541 N N . SER A 1 69 ? -5.251 2.012 12.432 1.00 89.06 69 SER A N 1
ATOM 542 C CA . SER A 1 69 ? -5.360 3.310 11.768 1.00 89.06 69 SER A CA 1
ATOM 543 C C . SER A 1 69 ? -5.138 3.162 10.266 1.00 89.06 69 SER A C 1
ATOM 545 O O . SER A 1 69 ? -4.414 2.267 9.825 1.00 89.06 69 SER A O 1
ATOM 547 N N . LYS A 1 70 ? -5.672 4.101 9.473 1.00 87.94 70 LYS A N 1
ATOM 548 C CA . LYS A 1 70 ? -5.420 4.163 8.021 1.00 87.94 70 LYS A CA 1
ATOM 549 C C . LYS A 1 70 ? -3.920 4.217 7.696 1.00 87.94 70 LYS A C 1
ATOM 551 O O . LYS A 1 70 ? -3.479 3.621 6.719 1.00 87.94 70 LYS A O 1
ATOM 556 N N . LYS A 1 71 ? -3.125 4.898 8.536 1.00 89.06 71 LYS A N 1
ATOM 557 C CA . LYS A 1 71 ? -1.662 4.995 8.395 1.00 89.06 71 LYS A CA 1
ATOM 558 C C . LYS A 1 71 ? -0.989 3.633 8.567 1.00 89.06 71 LYS A C 1
ATOM 560 O O . LYS A 1 71 ? -0.137 3.284 7.755 1.00 89.06 71 LYS A O 1
ATOM 565 N N . LEU A 1 72 ? -1.381 2.872 9.593 1.00 89.69 72 LEU A N 1
ATOM 566 C CA . LEU A 1 72 ? -0.828 1.541 9.848 1.00 89.69 72 LEU A CA 1
ATOM 567 C C . LEU A 1 72 ? -1.255 0.545 8.765 1.00 89.69 72 LEU A C 1
ATOM 569 O O . LEU A 1 72 ? -0.402 -0.139 8.211 1.00 89.69 72 LEU A O 1
ATOM 573 N N . ALA A 1 73 ? -2.536 0.546 8.389 1.00 91.12 73 ALA A N 1
ATOM 574 C CA . ALA A 1 73 ? -3.055 -0.304 7.321 1.00 91.12 73 ALA A CA 1
ATOM 575 C C . ALA A 1 73 ? -2.340 -0.046 5.985 1.00 91.12 73 ALA A C 1
ATOM 577 O O . ALA A 1 73 ? -1.902 -0.979 5.317 1.00 91.12 73 ALA A O 1
ATOM 578 N N . LYS A 1 74 ? -2.126 1.230 5.626 1.00 91.50 74 LYS A N 1
ATOM 579 C CA . LYS A 1 74 ? -1.372 1.607 4.422 1.00 91.50 74 LYS A CA 1
ATOM 580 C C . LYS A 1 74 ? 0.084 1.147 4.485 1.00 91.50 74 LYS A C 1
ATOM 582 O O . LYS A 1 74 ? 0.600 0.634 3.496 1.00 91.50 74 LYS A O 1
ATOM 587 N N . ARG A 1 75 ? 0.738 1.325 5.637 1.00 92.5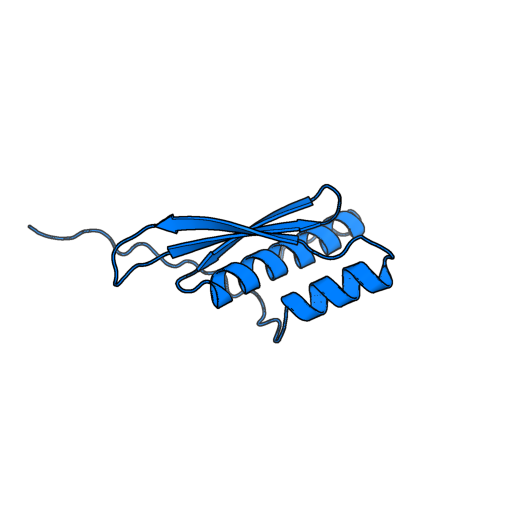0 75 ARG A N 1
ATOM 588 C CA . ARG A 1 75 ? 2.115 0.870 5.867 1.00 92.50 75 ARG A CA 1
ATOM 589 C C . ARG A 1 75 ? 2.232 -0.641 5.673 1.00 92.50 75 ARG A C 1
ATOM 591 O O . ARG A 1 75 ? 3.108 -1.078 4.938 1.00 92.50 75 ARG A O 1
ATOM 598 N N . GLN A 1 76 ? 1.326 -1.407 6.275 1.00 92.69 76 GLN A N 1
ATOM 599 C CA . GLN A 1 76 ? 1.323 -2.862 6.166 1.00 92.69 76 GLN A CA 1
ATOM 600 C C . GLN A 1 76 ? 1.044 -3.322 4.728 1.00 92.69 76 GLN A C 1
ATOM 602 O O . GLN A 1 76 ? 1.704 -4.232 4.237 1.00 92.69 76 GLN A O 1
ATOM 607 N N . ALA A 1 77 ? 0.123 -2.659 4.019 1.00 93.75 77 ALA A N 1
ATOM 608 C CA . ALA A 1 77 ? -0.162 -2.967 2.617 1.00 93.75 77 ALA A CA 1
ATOM 609 C C . ALA A 1 77 ? 1.075 -2.743 1.732 1.00 93.75 77 ALA A C 1
ATOM 611 O O . ALA A 1 77 ? 1.369 -3.559 0.863 1.00 93.75 77 ALA A O 1
ATOM 612 N N . ALA A 1 78 ? 1.812 -1.653 1.977 1.00 93.06 78 ALA A N 1
ATOM 613 C CA . ALA A 1 78 ? 3.045 -1.344 1.262 1.00 93.06 78 ALA A CA 1
ATOM 614 C C . ALA A 1 78 ? 4.161 -2.355 1.554 1.00 93.06 78 ALA A C 1
ATOM 616 O O . ALA A 1 78 ? 4.847 -2.779 0.633 1.00 93.06 78 ALA A O 1
ATOM 617 N N . GLN A 1 79 ? 4.320 -2.757 2.816 1.00 91.88 79 GLN A N 1
ATOM 618 C CA . GLN A 1 79 ? 5.329 -3.727 3.244 1.00 91.88 79 GLN A CA 1
ATOM 619 C C . GLN A 1 79 ? 5.113 -5.091 2.582 1.00 91.88 79 GLN A C 1
ATOM 621 O O . GLN A 1 79 ? 5.999 -5.577 1.885 1.00 91.88 79 GLN A O 1
ATOM 626 N N . LYS A 1 80 ? 3.888 -5.626 2.672 1.00 92.31 80 LYS A N 1
ATOM 627 C CA . LYS A 1 80 ? 3.504 -6.878 2.005 1.00 92.31 80 LYS A CA 1
ATOM 628 C C . LYS A 1 80 ? 3.671 -6.819 0.489 1.00 92.31 80 LYS A C 1
ATOM 630 O O . LYS A 1 80 ? 4.014 -7.818 -0.130 1.00 92.31 80 LYS A O 1
ATOM 635 N N . MET A 1 81 ? 3.391 -5.665 -0.122 1.00 93.75 81 MET A N 1
ATOM 636 C CA . MET A 1 81 ? 3.607 -5.456 -1.556 1.00 93.75 81 MET A CA 1
ATOM 637 C C . MET A 1 81 ? 5.088 -5.434 -1.904 1.00 93.75 81 MET A C 1
ATOM 639 O O . MET A 1 81 ? 5.494 -6.070 -2.864 1.00 93.75 81 MET A O 1
ATOM 643 N N . TRP A 1 82 ? 5.901 -4.727 -1.126 1.00 91.12 82 TRP A N 1
ATOM 644 C CA . TRP A 1 82 ? 7.336 -4.651 -1.357 1.00 91.12 82 TRP A CA 1
ATOM 645 C C . TRP A 1 82 ? 8.000 -6.021 -1.250 1.00 91.12 82 TRP A C 1
ATOM 647 O O . TRP A 1 82 ? 8.785 -6.370 -2.126 1.00 91.12 82 TRP A O 1
ATOM 657 N N . GLN A 1 83 ? 7.641 -6.807 -0.230 1.00 89.56 83 GLN A N 1
ATOM 658 C CA . GLN A 1 83 ? 8.128 -8.175 -0.078 1.00 89.56 83 GLN A CA 1
ATOM 659 C C . GLN A 1 83 ? 7.662 -9.058 -1.236 1.00 89.56 83 GLN A C 1
ATOM 661 O O . GLN A 1 83 ? 8.503 -9.663 -1.885 1.00 89.56 83 GLN A O 1
ATOM 666 N N . ALA A 1 84 ? 6.367 -9.051 -1.573 1.00 90.00 84 ALA A N 1
ATOM 667 C CA . ALA A 1 84 ? 5.840 -9.853 -2.679 1.00 90.00 84 ALA A CA 1
ATOM 668 C C . ALA A 1 84 ? 6.464 -9.493 -4.035 1.00 90.00 84 ALA A C 1
ATOM 670 O O . ALA A 1 84 ? 6.675 -10.359 -4.872 1.00 90.00 84 ALA A O 1
ATOM 671 N N . LEU A 1 85 ? 6.774 -8.217 -4.274 1.00 89.56 85 LEU A N 1
ATOM 672 C CA . LEU A 1 85 ? 7.463 -7.786 -5.490 1.00 89.56 85 LEU A CA 1
ATOM 673 C C . LEU A 1 85 ? 8.941 -8.173 -5.493 1.00 89.56 85 LEU A C 1
ATOM 675 O O . LEU A 1 85 ? 9.484 -8.451 -6.562 1.00 89.56 85 LEU A O 1
ATOM 679 N N . ARG A 1 86 ? 9.597 -8.164 -4.325 1.00 86.38 86 ARG A N 1
ATOM 680 C CA . ARG A 1 86 ? 10.959 -8.683 -4.175 1.00 86.38 86 ARG A CA 1
ATOM 681 C C . ARG A 1 86 ? 10.984 -10.165 -4.457 1.00 86.38 86 ARG A C 1
ATOM 683 O O . ARG A 1 86 ? 11.678 -10.556 -5.376 1.00 86.38 86 ARG A O 1
ATOM 690 N N . GLU A 1 87 ? 10.153 -10.927 -3.767 1.00 84.88 87 GLU A N 1
ATOM 691 C CA . GLU A 1 87 ? 10.020 -12.371 -3.925 1.00 84.88 87 GLU A CA 1
ATOM 692 C C . GLU A 1 87 ? 9.645 -12.739 -5.359 1.00 84.88 87 GLU A C 1
ATOM 694 O O . GLU A 1 87 ? 10.331 -13.529 -5.978 1.00 84.88 87 GLU A O 1
ATOM 699 N N . ALA A 1 88 ? 8.677 -12.063 -5.978 1.00 83.19 88 ALA A N 1
ATOM 700 C CA . ALA A 1 88 ? 8.326 -12.336 -7.371 1.00 83.19 88 ALA A CA 1
ATOM 701 C C . ALA A 1 88 ? 9.373 -11.858 -8.398 1.00 83.19 88 ALA A C 1
ATOM 703 O O . ALA A 1 88 ? 9.255 -12.153 -9.586 1.00 83.19 88 ALA A O 1
ATOM 704 N N . THR A 1 89 ? 10.375 -11.082 -7.970 1.00 76.06 89 THR A N 1
ATOM 705 C CA . THR A 1 89 ? 11.591 -10.836 -8.762 1.00 76.06 89 THR A CA 1
ATOM 706 C C . THR A 1 89 ? 12.685 -11.861 -8.423 1.00 76.06 89 THR A C 1
ATOM 708 O O . THR A 1 89 ? 13.480 -12.214 -9.288 1.00 76.06 89 THR A O 1
ATOM 711 N N . GLU A 1 90 ? 12.736 -12.309 -7.170 1.00 64.44 90 GLU A N 1
ATOM 712 C CA . GLU A 1 90 ? 13.713 -13.219 -6.569 1.00 64.44 90 GLU A CA 1
ATOM 713 C C . GLU A 1 90 ? 13.204 -14.676 -6.507 1.00 64.44 90 GLU A C 1
ATOM 715 O O . GLU A 1 90 ? 13.762 -15.447 -5.734 1.00 64.44 90 GLU A O 1
ATOM 720 N N . GLU A 1 91 ? 12.199 -15.078 -7.310 1.00 55.78 91 GLU A N 1
ATOM 721 C CA . GLU A 1 91 ? 11.791 -16.482 -7.539 1.00 55.78 91 GLU A CA 1
ATOM 722 C C . GLU A 1 91 ? 12.979 -17.241 -8.159 1.00 55.78 91 GLU A C 1
ATOM 724 O O . GLU A 1 91 ? 13.102 -17.439 -9.368 1.00 55.78 91 GLU A O 1
ATOM 729 N N . GLY A 1 92 ? 13.913 -17.564 -7.275 1.00 50.03 92 GLY A N 1
ATOM 730 C CA . GLY A 1 92 ? 15.297 -17.912 -7.522 1.00 50.0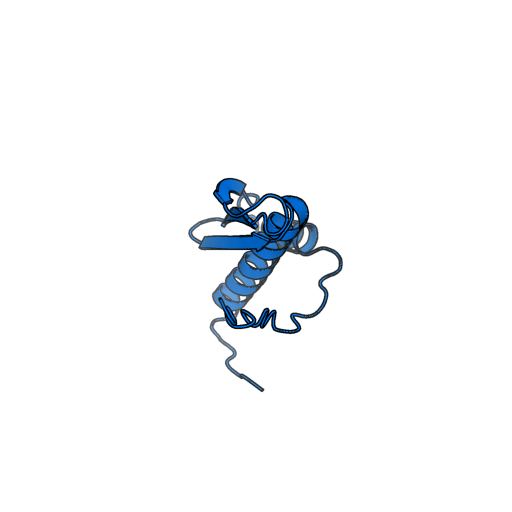3 92 GLY A CA 1
ATOM 731 C C . GLY A 1 92 ? 16.117 -18.084 -6.236 1.00 50.03 92 GLY A C 1
ATOM 732 O O . GLY A 1 92 ? 17.194 -18.659 -6.339 1.00 50.03 92 GLY A O 1
ATOM 733 N N . LEU A 1 93 ? 15.655 -17.658 -5.049 1.00 43.84 93 LEU A N 1
ATOM 734 C CA . LEU A 1 93 ? 16.282 -18.028 -3.769 1.00 43.84 93 LEU A CA 1
ATOM 735 C C . LEU A 1 93 ? 15.233 -18.298 -2.676 1.00 43.84 93 LEU A C 1
ATOM 737 O O . LEU A 1 93 ? 14.773 -17.380 -1.998 1.00 43.84 93 LEU A O 1
ATOM 741 N N . ASP A 1 94 ? 14.881 -19.576 -2.524 1.00 55.62 94 ASP A N 1
ATOM 742 C CA . ASP A 1 94 ? 14.370 -20.156 -1.281 1.00 55.62 94 ASP A CA 1
ATOM 743 C C . ASP A 1 94 ? 15.358 -19.909 -0.123 1.00 55.62 94 ASP A C 1
ATOM 745 O O . ASP A 1 94 ? 16.567 -19.941 -0.347 1.00 55.62 94 ASP A O 1
ATOM 749 N N . GLU A 1 95 ? 14.839 -19.679 1.088 1.00 54.78 95 GLU A N 1
ATOM 750 C CA . GLU A 1 95 ? 15.244 -20.325 2.356 1.00 54.78 95 GLU A CA 1
ATOM 751 C C . GLU A 1 95 ? 14.593 -19.581 3.542 1.00 54.78 95 GLU A C 1
ATOM 753 O O . GLU A 1 95 ? 15.004 -18.487 3.940 1.00 54.78 95 GLU A O 1
ATOM 758 N N . ASP A 1 96 ? 13.523 -20.188 4.071 1.00 52.47 96 ASP A N 1
ATOM 759 C CA . ASP A 1 96 ? 13.077 -20.032 5.456 1.00 52.47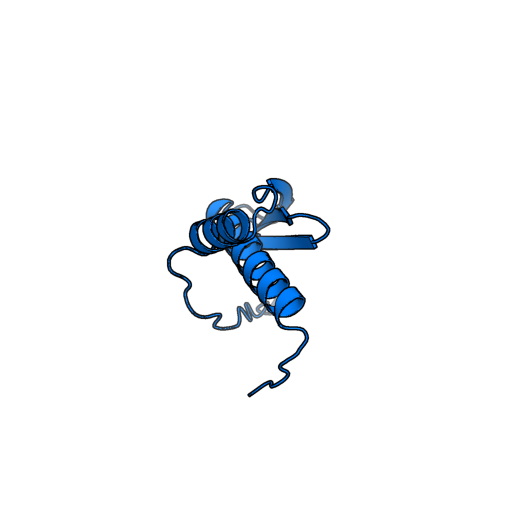 96 ASP A CA 1
ATOM 760 C C . ASP A 1 96 ? 14.249 -20.340 6.405 1.00 52.47 96 ASP A C 1
ATOM 762 O O . ASP A 1 96 ? 14.834 -21.420 6.316 1.00 52.47 96 ASP A O 1
ATOM 766 N N . GLU A 1 97 ? 14.535 -19.447 7.355 1.00 49.41 97 GLU A N 1
ATOM 767 C CA . GLU A 1 97 ? 15.265 -19.790 8.585 1.00 49.41 97 GLU A CA 1
ATOM 768 C C . GLU A 1 97 ? 14.583 -19.180 9.813 1.00 49.41 97 GLU A C 1
ATOM 770 O O . GLU A 1 97 ? 14.281 -17.960 9.788 1.00 49.41 97 GLU A O 1
#

Sequence (97 aa):
TPNMPDVQSNYGEEKIINNPIGSLQEMCMSRHWPPPKYTMEGEAGLPHERQFTIVCSVLKYRQVGQGKSKKLAKRQAAQKMWQALREATEEGLDEDE

Nearest PDB structures (foldseek):
  1di2-assembly1_A  TM=9.565E-01  e=9.661E-09  Xenopus laevis
  3adl-assembly1_A  TM=8.837E-01  e=1.605E-08  Homo sapiens
  5n8m-assembly1_A  TM=9.235E-01  e=6.083E-08  Homo sapiens
  7zpk-assembly1_C  TM=8.340E-01  e=1.010E-07  Mus musculus
  4m2z-assembly1_A  TM=9.279E-01  e=2.124E-06  Aquifex aeolicus VF5